Protein AF-A0AA86MI46-F1 (afdb_monomer_lite)

Radius of gyration: 24.96 Å; chains: 1; bounding box: 57×23×60 Å

Foldseek 3Di:
DDLVVVLVVLVVVLVVLVVVCVPDDDPVNPPSVVVSVVSVVVSVVSVPPPDPDQQWWWKWWQDPPPRDIDIDTHGPPDDDQADPPPRHGTDIDTPDPD

Sequence (98 aa):
MNRIQVIEQLKSLRDFQRQYVEDADDIVDSIYKQDVEALDIAIKALEGTALEVPVQEQFIGKCQYCGKENKISLPKGLKPKFCMECGKSIVYQNNQLF

Organism: NCBI:txid137838

pLDDT: mean 79.41, std 12.6, range [45.88, 93.88]

Structure (mmCIF, N/CA/C/O backbone):
data_AF-A0AA86MI46-F1
#
_entry.id   AF-A0AA86MI46-F1
#
loop_
_atom_site.group_PDB
_atom_site.id
_atom_site.type_symbol
_atom_site.label_atom_id
_atom_site.label_alt_id
_atom_site.label_comp_id
_atom_site.label_asym_id
_atom_site.label_entity_id
_atom_site.label_seq_id
_atom_site.pdbx_PDB_ins_code
_atom_site.Cartn_x
_atom_site.Cartn_y
_atom_site.Cartn_z
_atom_site.occupancy
_atom_site.B_iso_or_equiv
_atom_site.auth_seq_id
_atom_site.auth_comp_id
_atom_site.auth_asym_id
_atom_site.auth_atom_id
_atom_site.pdbx_PDB_model_num
ATOM 1 N N . MET A 1 1 ? 13.307 -5.269 -0.724 1.00 61.06 1 MET A N 1
ATOM 2 C CA . MET A 1 1 ? 13.708 -4.212 -1.671 1.00 61.06 1 MET A CA 1
ATOM 3 C C . MET A 1 1 ? 12.447 -3.444 -2.034 1.00 61.06 1 MET A C 1
ATOM 5 O O . MET A 1 1 ? 11.498 -4.085 -2.466 1.00 61.06 1 MET A O 1
ATOM 9 N N . ASN A 1 2 ? 12.369 -2.150 -1.718 1.00 76.44 2 ASN A N 1
ATOM 10 C CA . ASN A 1 2 ? 11.175 -1.326 -1.981 1.00 76.44 2 ASN A CA 1
ATOM 11 C C . ASN A 1 2 ? 11.189 -0.824 -3.436 1.00 76.44 2 ASN A C 1
ATOM 13 O O . ASN A 1 2 ? 12.269 -0.616 -3.990 1.00 76.44 2 ASN A O 1
ATOM 17 N N . ARG A 1 3 ? 10.020 -0.588 -4.042 1.00 73.12 3 ARG A N 1
ATOM 18 C CA . ARG A 1 3 ? 9.886 -0.020 -5.392 1.00 73.12 3 ARG A CA 1
ATOM 19 C C . ARG A 1 3 ? 10.741 1.231 -5.629 1.00 73.12 3 ARG A C 1
ATOM 21 O O . ARG A 1 3 ? 11.325 1.356 -6.699 1.00 73.12 3 ARG A O 1
ATOM 28 N N . ILE A 1 4 ? 10.855 2.128 -4.647 1.00 80.81 4 ILE A N 1
ATOM 29 C CA . ILE A 1 4 ? 11.689 3.341 -4.751 1.00 80.81 4 ILE A CA 1
ATOM 30 C C . ILE A 1 4 ? 13.156 2.963 -4.999 1.00 80.81 4 ILE A C 1
ATOM 32 O O . ILE A 1 4 ? 13.776 3.467 -5.930 1.00 80.81 4 ILE A O 1
ATOM 36 N N . GLN A 1 5 ? 13.674 2.001 -4.233 1.00 83.06 5 GLN A N 1
ATOM 37 C CA . GLN A 1 5 ? 15.052 1.521 -4.367 1.00 83.06 5 GLN A CA 1
ATOM 38 C C . GLN A 1 5 ? 15.281 0.811 -5.710 1.00 83.06 5 GLN A C 1
ATOM 40 O O . GLN A 1 5 ? 16.355 0.923 -6.290 1.00 83.06 5 GLN A O 1
ATOM 45 N N . VAL A 1 6 ? 14.273 0.093 -6.222 1.00 84.25 6 VAL A N 1
ATOM 46 C CA . VAL A 1 6 ? 14.330 -0.546 -7.551 1.00 84.25 6 VAL A CA 1
ATOM 47 C C . VAL A 1 6 ? 14.406 0.511 -8.657 1.00 84.25 6 VAL A C 1
ATOM 49 O O . VAL A 1 6 ? 15.232 0.392 -9.557 1.00 84.25 6 VAL A O 1
ATOM 52 N N . ILE A 1 7 ? 13.592 1.569 -8.580 1.00 85.25 7 ILE A N 1
ATOM 53 C CA . ILE A 1 7 ? 13.594 2.659 -9.569 1.00 85.25 7 ILE A CA 1
ATOM 54 C C . ILE A 1 7 ? 14.940 3.400 -9.568 1.00 85.25 7 ILE A C 1
ATOM 56 O O . ILE A 1 7 ? 15.468 3.702 -10.637 1.00 85.25 7 ILE A O 1
ATOM 60 N N . GLU A 1 8 ? 15.518 3.670 -8.396 1.00 87.69 8 GLU A N 1
ATOM 61 C CA . GLU A 1 8 ? 16.834 4.318 -8.283 1.00 87.69 8 GLU A CA 1
ATOM 62 C C . GLU A 1 8 ? 17.952 3.475 -8.908 1.00 87.69 8 GLU A C 1
ATOM 64 O O . GLU A 1 8 ? 18.776 4.000 -9.658 1.00 87.69 8 GLU A O 1
ATOM 69 N N . GLN A 1 9 ? 17.950 2.161 -8.670 1.00 88.06 9 GLN A N 1
ATOM 70 C CA . GLN A 1 9 ? 18.925 1.263 -9.288 1.00 88.06 9 GLN A CA 1
ATOM 71 C C . GLN A 1 9 ? 18.784 1.207 -10.812 1.00 88.06 9 GLN A C 1
ATOM 73 O O . GLN A 1 9 ? 19.790 1.260 -11.517 1.00 88.06 9 GLN A O 1
ATOM 78 N N . LEU A 1 10 ? 17.554 1.154 -11.333 1.00 87.62 10 LEU A N 1
ATOM 79 C CA . LEU A 1 10 ? 17.314 1.145 -12.779 1.00 87.62 10 LEU A CA 1
ATOM 80 C C . LEU A 1 10 ? 17.773 2.447 -13.450 1.00 87.62 10 LEU A C 1
ATOM 82 O O . LEU A 1 10 ? 18.371 2.395 -14.523 1.00 87.62 10 LEU A O 1
ATOM 86 N N . LYS A 1 11 ? 17.564 3.605 -12.807 1.00 87.62 11 LYS A N 1
ATOM 87 C CA . LYS A 1 11 ? 18.081 4.897 -13.297 1.00 87.62 11 LYS A CA 1
ATOM 88 C C . LYS A 1 11 ? 19.610 4.906 -13.347 1.00 87.62 11 LYS A C 1
ATOM 90 O O . LYS A 1 11 ? 20.174 5.268 -14.373 1.00 87.62 11 LYS A O 1
ATOM 95 N N . SER A 1 12 ? 20.270 4.421 -12.292 1.00 90.31 12 SER A N 1
ATOM 96 C CA . SER A 1 12 ? 21.734 4.312 -12.256 1.00 90.31 12 SER A CA 1
ATOM 97 C C . SER A 1 12 ? 22.291 3.404 -13.359 1.00 90.31 12 SER A C 1
ATOM 99 O O . SER A 1 12 ? 23.338 3.713 -13.923 1.00 90.31 12 SER A O 1
ATOM 101 N N . LEU A 1 13 ? 21.614 2.291 -13.667 1.00 86.56 13 LEU A N 1
ATOM 102 C CA . LEU A 1 13 ? 22.019 1.375 -14.741 1.00 86.56 13 LEU A CA 1
ATOM 103 C C . LEU A 1 13 ? 21.867 2.012 -16.125 1.00 86.56 13 LEU A C 1
ATOM 105 O O . LEU A 1 13 ? 22.772 1.905 -16.951 1.00 86.56 13 LEU A O 1
ATOM 109 N N . ARG A 1 14 ? 20.754 2.712 -16.360 1.00 86.06 14 ARG A N 1
ATOM 110 C CA . ARG A 1 14 ? 20.509 3.434 -17.611 1.00 86.06 14 ARG A CA 1
ATOM 111 C C . ARG A 1 14 ? 21.563 4.514 -17.850 1.00 86.06 14 ARG A C 1
ATOM 113 O O . ARG A 1 14 ? 22.081 4.622 -18.955 1.00 86.06 14 ARG A O 1
ATOM 120 N N . ASP A 1 15 ? 21.887 5.299 -16.825 1.00 84.94 15 ASP A N 1
ATOM 121 C CA . ASP A 1 15 ? 22.846 6.399 -16.948 1.00 84.94 15 ASP A CA 1
ATOM 122 C C . ASP A 1 15 ? 24.263 5.874 -17.241 1.00 84.94 15 ASP A C 1
ATOM 124 O O . ASP A 1 15 ? 24.970 6.442 -18.072 1.00 84.94 15 ASP A O 1
ATOM 128 N N . PHE A 1 16 ? 24.638 4.734 -16.648 1.00 83.31 16 PHE A N 1
ATOM 129 C CA . PHE A 1 16 ? 25.885 4.039 -16.973 1.00 83.31 16 PHE A CA 1
ATOM 130 C C . PHE A 1 16 ? 25.919 3.587 -18.437 1.00 83.31 16 PHE A C 1
ATOM 132 O O . PHE A 1 16 ? 26.891 3.859 -19.132 1.00 83.31 16 PHE A O 1
ATOM 139 N N . GLN A 1 17 ? 24.856 2.946 -18.933 1.00 74.88 17 GLN A N 1
ATOM 140 C CA . GLN A 1 17 ? 24.791 2.483 -20.325 1.00 74.88 17 GLN A CA 1
ATOM 141 C C . GLN A 1 17 ? 24.776 3.637 -21.336 1.00 74.88 17 GLN A C 1
ATOM 143 O O . GLN A 1 17 ? 25.418 3.542 -22.378 1.00 74.88 17 GLN A O 1
ATOM 148 N N . ARG A 1 18 ? 24.109 4.752 -21.014 1.00 74.12 18 ARG A N 1
ATOM 149 C CA . ARG A 1 18 ? 24.058 5.956 -21.858 1.00 74.12 18 ARG A CA 1
ATOM 150 C C . ARG A 1 18 ? 25.442 6.559 -22.098 1.00 74.12 18 ARG A C 1
ATOM 152 O O . ARG A 1 18 ? 25.699 7.060 -23.186 1.00 74.12 18 ARG A O 1
ATOM 159 N N . GLN A 1 19 ? 26.338 6.458 -21.120 1.00 71.69 19 GLN A N 1
ATOM 160 C CA . GLN A 1 19 ? 27.705 6.955 -21.249 1.00 71.69 19 GLN A CA 1
ATOM 161 C C . GLN A 1 19 ? 28.538 6.171 -22.278 1.00 71.69 19 GLN A C 1
ATOM 163 O O . GLN A 1 19 ? 29.444 6.736 -22.872 1.00 71.69 19 GLN A O 1
ATOM 168 N N . TYR A 1 20 ? 28.198 4.907 -22.557 1.00 65.69 20 TYR A N 1
ATOM 169 C CA . TYR A 1 20 ? 28.850 4.112 -23.608 1.00 65.69 20 TYR A CA 1
ATOM 170 C C . TYR A 1 20 ? 28.281 4.365 -25.013 1.00 65.69 20 TYR A C 1
ATOM 172 O O . TYR A 1 20 ? 28.928 4.013 -25.995 1.00 65.69 20 TYR A O 1
ATOM 180 N N . VAL A 1 21 ? 27.093 4.971 -25.120 1.00 61.84 21 VAL A N 1
ATOM 181 C CA . VAL A 1 21 ? 26.459 5.330 -26.402 1.00 61.84 21 VAL A CA 1
ATOM 182 C C . VAL A 1 21 ? 27.088 6.592 -27.001 1.00 61.84 21 VAL A C 1
ATOM 184 O O . VAL A 1 21 ? 27.193 6.706 -28.215 1.00 61.84 21 VAL A O 1
ATOM 187 N N . GLU A 1 22 ? 27.538 7.535 -26.167 1.00 59.22 22 GLU A N 1
ATOM 188 C CA . GLU A 1 22 ? 28.100 8.815 -26.631 1.00 59.22 22 GLU A CA 1
ATOM 189 C C . GLU A 1 22 ? 29.521 8.680 -27.239 1.00 59.22 22 GLU A C 1
ATOM 191 O O . GLU A 1 22 ? 29.946 9.577 -27.964 1.00 59.22 22 GLU A O 1
ATOM 196 N N . ASP A 1 23 ? 30.208 7.544 -27.032 1.00 57.38 23 ASP A N 1
ATOM 197 C CA . ASP A 1 23 ? 31.618 7.315 -27.407 1.00 57.38 23 ASP A CA 1
ATOM 198 C C . ASP A 1 23 ? 31.841 6.224 -28.494 1.00 57.38 23 ASP A C 1
ATOM 200 O O . ASP A 1 23 ? 32.987 5.853 -28.763 1.00 57.38 23 ASP A O 1
ATOM 204 N N . ALA A 1 24 ? 30.790 5.667 -29.119 1.00 55.06 24 ALA A N 1
ATOM 205 C CA . ALA A 1 24 ? 30.893 4.441 -29.932 1.00 55.06 24 ALA A CA 1
ATOM 206 C C . ALA A 1 24 ? 30.598 4.599 -31.447 1.00 55.06 24 ALA A C 1
ATOM 208 O O . ALA A 1 24 ? 29.621 5.231 -31.836 1.00 55.06 24 ALA A O 1
ATOM 209 N N . ASP A 1 25 ? 31.417 3.945 -32.292 1.00 58.03 25 ASP A N 1
ATOM 210 C CA . ASP A 1 25 ? 31.233 3.778 -33.752 1.00 58.03 25 ASP A CA 1
ATOM 211 C C . ASP A 1 25 ? 29.982 2.926 -34.096 1.00 58.03 25 ASP A C 1
ATOM 213 O O . ASP A 1 25 ? 29.647 1.970 -33.384 1.00 58.03 25 ASP A O 1
ATOM 217 N N . ASP A 1 26 ? 29.359 3.245 -35.240 1.00 58.53 26 ASP A N 1
ATOM 218 C CA . ASP A 1 26 ? 28.008 2.931 -35.775 1.00 58.53 26 ASP A CA 1
ATOM 219 C C . ASP A 1 26 ? 27.366 1.530 -35.551 1.00 58.53 26 ASP A C 1
ATOM 221 O O . ASP A 1 26 ? 26.187 1.339 -35.851 1.00 58.53 26 ASP A O 1
ATOM 225 N N . ILE A 1 27 ? 28.079 0.522 -35.039 1.00 56.28 27 ILE A N 1
ATOM 226 C CA . ILE A 1 27 ? 27.569 -0.856 -34.845 1.00 56.28 27 ILE A CA 1
ATOM 227 C C . ILE A 1 27 ? 27.228 -1.147 -33.373 1.00 56.28 27 ILE A C 1
ATOM 229 O O . ILE A 1 27 ? 26.284 -1.889 -33.086 1.00 56.28 27 ILE A O 1
ATOM 233 N N . VAL A 1 28 ? 27.960 -0.540 -32.434 1.00 54.28 28 VAL A N 1
ATOM 234 C CA . VAL A 1 28 ? 27.762 -0.712 -30.983 1.00 54.28 28 VAL A CA 1
ATOM 235 C C . VAL A 1 28 ? 26.579 0.134 -30.477 1.00 54.28 28 VAL A C 1
ATOM 237 O O . VAL A 1 28 ? 25.911 -0.257 -29.520 1.00 54.28 28 VAL A O 1
ATOM 240 N N . ASP A 1 29 ? 26.238 1.207 -31.199 1.00 58.75 29 ASP A N 1
ATOM 241 C CA . ASP A 1 29 ? 25.093 2.095 -30.941 1.00 58.75 29 ASP A CA 1
ATOM 242 C C . ASP A 1 29 ? 23.755 1.333 -30.844 1.00 58.75 29 ASP A C 1
ATOM 244 O O . ASP A 1 29 ? 22.932 1.619 -29.979 1.00 58.75 29 ASP A O 1
ATOM 248 N N . SER A 1 30 ? 23.537 0.296 -31.666 1.00 63.59 30 SER A N 1
ATOM 249 C CA . SER A 1 30 ? 22.212 -0.343 -31.756 1.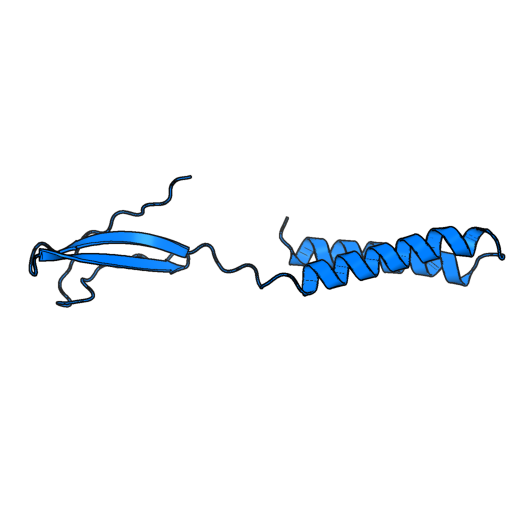00 63.59 30 SER A CA 1
ATOM 250 C C . SER A 1 30 ? 21.799 -1.156 -30.520 1.00 63.59 30 SER A C 1
ATOM 252 O O . SER A 1 30 ? 20.613 -1.185 -30.197 1.00 63.59 30 SER A O 1
ATOM 254 N N . ILE A 1 31 ? 22.746 -1.785 -29.811 1.00 68.44 31 ILE A N 1
ATOM 255 C CA . ILE A 1 31 ? 22.446 -2.657 -28.659 1.00 68.44 31 ILE A CA 1
ATOM 256 C C . ILE A 1 31 ? 22.247 -1.816 -27.397 1.00 68.44 31 ILE A C 1
ATOM 258 O O . ILE A 1 31 ? 21.228 -1.939 -26.722 1.00 68.44 31 ILE A O 1
ATOM 262 N N . TYR A 1 32 ? 23.173 -0.899 -27.112 1.00 68.75 32 TYR A N 1
ATOM 263 C CA . TYR A 1 32 ? 23.075 -0.046 -25.925 1.00 68.75 32 TYR A CA 1
ATOM 264 C C . TYR A 1 32 ? 21.889 0.922 -26.001 1.00 68.75 32 TYR A C 1
ATOM 266 O O . TYR A 1 32 ? 21.270 1.220 -24.982 1.00 68.75 32 TYR A O 1
ATOM 274 N N . LYS A 1 33 ? 21.509 1.364 -27.204 1.00 73.62 33 LYS A N 1
ATOM 275 C CA . LYS A 1 33 ? 20.306 2.175 -27.412 1.00 73.62 33 LYS A CA 1
ATOM 276 C C . LYS A 1 33 ? 19.019 1.400 -27.134 1.00 73.62 33 LYS A C 1
ATOM 278 O O . LYS A 1 33 ? 18.127 1.936 -26.481 1.00 73.62 33 LYS A O 1
ATOM 283 N N . GLN A 1 34 ? 18.940 0.138 -27.563 1.00 79.31 34 GLN A N 1
ATOM 284 C CA . GLN A 1 34 ? 17.804 -0.736 -27.249 1.00 79.31 34 GLN A CA 1
ATOM 285 C C . GLN A 1 34 ? 17.697 -1.018 -25.747 1.00 79.31 34 GLN A C 1
ATOM 287 O O . GLN A 1 34 ? 16.596 -0.977 -25.197 1.00 79.31 34 GLN A O 1
ATOM 292 N N . ASP A 1 35 ? 18.825 -1.240 -25.070 1.00 79.75 35 ASP A N 1
ATOM 293 C CA . ASP A 1 35 ? 18.848 -1.469 -23.623 1.00 79.75 35 ASP A CA 1
ATOM 294 C C . ASP A 1 35 ? 18.409 -0.220 -22.839 1.00 79.75 35 ASP A C 1
ATOM 296 O O . ASP A 1 35 ? 17.588 -0.319 -21.923 1.00 79.75 35 ASP A O 1
ATOM 300 N N . VAL A 1 36 ? 18.873 0.971 -23.236 1.00 82.00 36 VAL A N 1
ATOM 301 C CA . VAL A 1 36 ? 18.445 2.248 -22.636 1.00 82.00 36 VAL A CA 1
ATOM 302 C C . VAL A 1 36 ? 16.944 2.480 -22.841 1.00 82.00 36 VAL A C 1
ATOM 304 O O . VAL A 1 36 ? 16.249 2.848 -21.891 1.00 82.00 36 VAL A O 1
ATOM 307 N N . GLU A 1 37 ? 16.419 2.217 -24.041 1.00 85.38 37 GLU A N 1
ATOM 308 C CA . GLU A 1 37 ? 14.982 2.313 -24.324 1.00 85.38 37 GLU A CA 1
ATOM 309 C C . GLU A 1 37 ? 14.163 1.318 -23.485 1.00 85.38 37 GLU A C 1
ATOM 311 O O . GLU A 1 37 ? 13.134 1.687 -22.909 1.00 85.38 37 GLU A O 1
ATOM 316 N N . ALA A 1 38 ? 14.632 0.074 -23.354 1.00 87.12 38 ALA A N 1
ATOM 317 C CA . ALA A 1 38 ? 13.989 -0.941 -22.525 1.00 87.12 38 ALA A CA 1
ATOM 318 C C . ALA A 1 38 ? 13.969 -0.541 -21.038 1.00 87.12 38 ALA A C 1
ATOM 320 O O . ALA A 1 38 ? 12.942 -0.697 -20.367 1.00 87.12 38 ALA A O 1
ATOM 321 N N . LEU A 1 39 ? 15.066 0.029 -20.528 1.00 87.31 39 LEU A N 1
ATOM 322 C CA . LEU A 1 39 ? 15.151 0.545 -19.161 1.00 87.31 39 LEU A CA 1
ATOM 323 C C . LEU A 1 39 ? 14.207 1.730 -18.933 1.00 87.31 39 LEU A C 1
ATOM 325 O O . LEU A 1 39 ? 13.528 1.773 -17.907 1.00 87.31 39 LEU A O 1
ATOM 329 N N . ASP A 1 40 ? 14.095 2.659 -19.884 1.00 86.31 40 ASP A N 1
ATOM 330 C CA . ASP A 1 40 ? 13.165 3.788 -19.781 1.00 86.31 40 ASP A CA 1
ATOM 331 C C . ASP A 1 40 ? 11.697 3.336 -19.780 1.00 86.31 40 ASP A C 1
ATOM 333 O O . ASP A 1 40 ? 10.883 3.879 -19.026 1.00 86.31 40 ASP A O 1
ATOM 337 N N . ILE A 1 41 ? 11.343 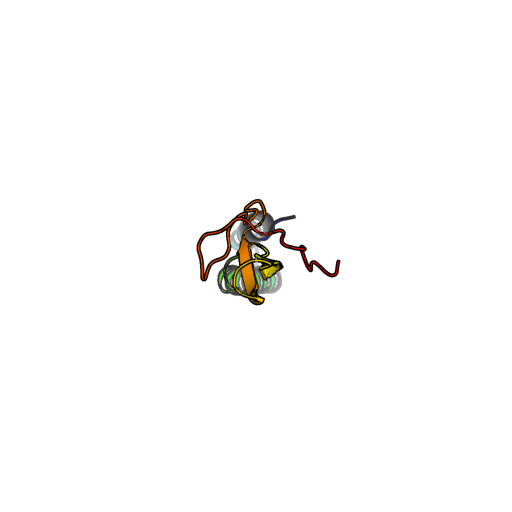2.325 -20.580 1.00 88.38 41 ILE A N 1
ATOM 338 C CA . ILE A 1 41 ? 10.002 1.721 -20.562 1.00 88.38 41 ILE A CA 1
ATOM 339 C C . ILE A 1 41 ? 9.737 1.059 -19.204 1.00 88.38 41 ILE A C 1
ATOM 341 O O . ILE A 1 41 ? 8.671 1.271 -18.620 1.00 88.38 41 ILE A O 1
ATOM 345 N N . ALA A 1 42 ? 10.701 0.305 -18.670 1.00 85.50 42 ALA A N 1
ATOM 346 C CA . ALA A 1 42 ? 10.575 -0.356 -17.374 1.00 85.50 42 ALA A CA 1
ATOM 347 C C . ALA A 1 42 ? 10.430 0.650 -16.218 1.00 85.50 42 ALA A C 1
ATOM 349 O O . ALA A 1 42 ? 9.560 0.482 -15.362 1.00 85.50 42 ALA A O 1
ATOM 350 N N . ILE A 1 43 ? 11.220 1.731 -16.214 1.00 85.69 43 ILE A N 1
ATOM 351 C CA . ILE A 1 43 ? 11.117 2.816 -15.227 1.00 85.69 43 ILE A CA 1
ATOM 352 C C . ILE A 1 43 ? 9.746 3.489 -15.320 1.00 85.69 43 ILE A C 1
ATOM 354 O O . ILE A 1 43 ? 9.074 3.615 -14.299 1.00 85.69 43 ILE A O 1
ATOM 358 N N . LYS A 1 44 ? 9.287 3.858 -16.525 1.00 85.62 44 LYS A N 1
ATOM 359 C CA . LYS A 1 44 ? 7.963 4.475 -16.727 1.00 85.62 44 LYS A CA 1
ATOM 360 C C . LYS A 1 44 ? 6.826 3.570 -16.268 1.00 85.62 44 LYS A C 1
ATOM 362 O O . LYS A 1 44 ? 5.877 4.046 -15.649 1.00 85.62 44 LYS A O 1
ATOM 367 N N . ALA A 1 45 ? 6.918 2.271 -16.542 1.00 84.31 45 ALA A N 1
ATOM 368 C CA . ALA A 1 45 ? 5.938 1.300 -16.075 1.00 84.31 45 ALA A CA 1
ATOM 369 C C . ALA A 1 45 ? 5.914 1.236 -14.540 1.00 84.31 45 ALA A C 1
ATOM 371 O O . ALA A 1 45 ? 4.839 1.275 -13.947 1.00 84.31 45 ALA A O 1
ATOM 372 N N . LEU A 1 46 ? 7.083 1.210 -13.891 1.00 81.00 46 LEU A N 1
ATOM 373 C CA . LEU A 1 46 ? 7.206 1.179 -12.431 1.00 81.00 46 LEU A CA 1
ATOM 374 C C . LEU A 1 46 ? 6.746 2.483 -11.764 1.00 81.00 46 LEU A C 1
ATOM 376 O O . LEU A 1 46 ? 6.070 2.422 -10.737 1.00 81.00 46 LEU A O 1
ATOM 380 N N . GLU A 1 47 ? 7.049 3.642 -12.347 1.00 80.06 47 GLU A N 1
ATOM 381 C CA . GLU A 1 47 ? 6.563 4.953 -11.893 1.00 80.06 47 GLU A CA 1
ATOM 382 C C . GLU A 1 47 ? 5.043 5.101 -12.088 1.00 80.06 47 GLU A C 1
ATOM 384 O O . GLU A 1 47 ? 4.374 5.712 -11.255 1.00 80.06 47 GLU A O 1
ATOM 389 N N . GLY A 1 48 ? 4.491 4.500 -13.149 1.00 74.88 48 GLY A N 1
ATOM 390 C CA . GLY A 1 48 ? 3.057 4.463 -13.446 1.00 74.88 48 GLY A CA 1
ATOM 391 C C . GLY A 1 48 ? 2.264 3.431 -12.638 1.00 74.88 48 GLY A C 1
ATOM 392 O O . GLY A 1 48 ? 1.036 3.526 -12.564 1.00 74.88 48 GLY A O 1
ATOM 393 N N . THR A 1 49 ? 2.927 2.459 -11.999 1.00 67.50 49 THR A N 1
ATOM 394 C CA . THR A 1 49 ? 2.243 1.582 -11.041 1.00 67.50 49 THR A CA 1
ATOM 395 C C . THR A 1 49 ? 1.762 2.401 -9.842 1.00 67.50 49 THR A C 1
ATOM 397 O O . THR A 1 49 ? 2.503 3.211 -9.278 1.00 67.50 49 THR A O 1
ATOM 400 N N . ALA A 1 50 ? 0.498 2.210 -9.451 1.00 58.34 50 ALA A N 1
ATOM 401 C CA . ALA A 1 50 ? -0.108 2.904 -8.317 1.00 58.34 50 ALA A CA 1
ATOM 402 C C . ALA A 1 50 ? 0.799 2.819 -7.077 1.00 58.34 50 ALA A C 1
ATOM 404 O O . ALA A 1 50 ? 1.427 1.786 -6.846 1.00 58.34 50 ALA A O 1
ATOM 405 N N . LEU A 1 51 ? 0.902 3.928 -6.327 1.00 58.72 51 LEU A N 1
ATOM 406 C CA . LEU A 1 51 ? 1.646 4.042 -5.062 1.00 58.72 51 LEU A CA 1
ATOM 407 C C . LEU A 1 51 ? 1.509 2.759 -4.238 1.00 58.72 51 LEU A C 1
ATOM 409 O O . LEU A 1 51 ? 0.406 2.223 -4.179 1.00 58.72 51 LEU A O 1
ATOM 413 N N . GLU A 1 52 ? 2.598 2.289 -3.612 1.00 57.12 52 GLU A N 1
ATOM 414 C CA . GLU A 1 52 ? 2.545 1.193 -2.636 1.00 57.12 52 GLU A CA 1
ATOM 415 C C . GLU A 1 52 ? 1.503 1.566 -1.571 1.00 57.12 52 GLU A C 1
ATOM 417 O O . GLU A 1 52 ? 1.784 2.317 -0.636 1.00 57.12 52 GLU A O 1
ATOM 422 N N . VAL A 1 53 ? 0.257 1.127 -1.766 1.00 60.75 53 VAL A N 1
ATOM 423 C CA . VAL A 1 53 ? -0.821 1.421 -0.833 1.00 60.75 53 VAL A CA 1
ATOM 424 C C . VAL A 1 53 ? -0.426 0.682 0.435 1.00 60.75 53 VAL A C 1
ATOM 426 O O . VAL A 1 53 ? -0.176 -0.527 0.362 1.00 60.75 53 VAL A O 1
ATOM 429 N N . PRO A 1 54 ? -0.306 1.369 1.585 1.00 61.78 54 PRO A N 1
ATOM 430 C CA . PRO A 1 54 ? 0.053 0.693 2.815 1.00 61.78 54 PRO A CA 1
ATOM 431 C C . PRO A 1 54 ? -0.922 -0.462 3.014 1.00 61.78 54 PRO A C 1
ATOM 433 O O . PRO A 1 54 ? -2.136 -0.263 2.927 1.00 61.78 54 PRO A O 1
ATOM 436 N N . VAL A 1 55 ? -0.382 -1.664 3.237 1.00 67.31 55 VAL A N 1
ATOM 437 C CA . VAL A 1 55 ? -1.183 -2.865 3.499 1.00 67.31 55 VAL A CA 1
ATOM 438 C C . VAL A 1 55 ? -2.196 -2.515 4.586 1.00 67.31 55 VAL A C 1
ATOM 440 O O . VAL A 1 55 ? -1.814 -2.183 5.711 1.00 67.31 55 VAL A O 1
ATOM 443 N N . GLN A 1 56 ? -3.477 -2.523 4.223 1.00 73.88 56 GLN A N 1
ATOM 444 C CA . GLN A 1 56 ? -4.560 -2.259 5.158 1.00 73.88 56 GLN A CA 1
ATOM 445 C C . GLN A 1 56 ? -4.871 -3.556 5.905 1.00 73.88 56 GLN A C 1
ATOM 447 O O . GLN A 1 56 ? -5.079 -4.600 5.292 1.00 73.88 56 GLN A O 1
ATOM 452 N N . GLU A 1 57 ? -4.885 -3.503 7.232 1.00 83.62 57 GLU A N 1
ATOM 453 C CA . GLU A 1 57 ? -5.308 -4.616 8.074 1.00 83.62 57 GLU A CA 1
ATOM 454 C C . GLU A 1 57 ? -6.830 -4.585 8.210 1.00 83.62 57 GLU A C 1
ATOM 456 O O . GLU A 1 57 ? -7.422 -3.531 8.467 1.00 83.62 57 GLU A O 1
ATOM 461 N N . GLN A 1 58 ? -7.466 -5.743 8.041 1.00 86.56 58 GLN A N 1
ATOM 462 C CA . GLN A 1 58 ? -8.906 -5.868 8.204 1.00 86.56 58 GLN A CA 1
ATOM 463 C C . GLN A 1 58 ? -9.229 -6.277 9.640 1.00 86.56 58 GLN A C 1
ATOM 465 O O . GLN A 1 58 ? -8.826 -7.340 10.109 1.00 86.56 58 GLN A O 1
ATOM 470 N N . PHE A 1 59 ? -10.006 -5.445 10.323 1.00 89.00 59 PHE A N 1
ATOM 471 C CA . PHE A 1 59 ? -10.478 -5.677 11.678 1.00 89.00 59 PHE A CA 1
ATOM 472 C C . PHE A 1 59 ? -11.972 -5.983 11.676 1.00 89.00 59 PHE A C 1
ATOM 474 O O . PHE A 1 59 ? -12.771 -5.210 11.142 1.00 89.00 59 PHE A O 1
ATOM 481 N N . ILE A 1 60 ? -12.355 -7.089 12.314 1.00 90.62 60 ILE A N 1
ATOM 482 C CA . ILE A 1 60 ? -13.754 -7.500 12.474 1.00 90.62 60 ILE A CA 1
ATOM 483 C C . ILE A 1 60 ? -14.055 -7.658 13.963 1.00 90.62 60 ILE A C 1
ATOM 485 O O . ILE A 1 60 ? -13.297 -8.290 14.695 1.00 90.62 60 ILE A O 1
ATOM 489 N N . GLY A 1 61 ? -15.146 -7.061 14.436 1.00 90.94 61 GLY A N 1
ATOM 490 C CA . GLY A 1 61 ? -15.557 -7.166 15.835 1.00 90.94 61 GLY A CA 1
ATOM 491 C C . GLY A 1 61 ? -17.060 -7.005 16.000 1.00 90.94 61 GLY A C 1
ATOM 492 O O . GLY A 1 61 ? -17.657 -6.090 15.435 1.00 90.94 61 GLY A O 1
ATOM 493 N N . LYS A 1 62 ? -17.679 -7.866 16.813 1.00 92.88 62 LYS A N 1
ATOM 494 C CA . LYS A 1 62 ? -19.096 -7.753 17.181 1.00 92.88 62 LYS A CA 1
ATOM 495 C C . LYS A 1 62 ? -19.249 -6.994 18.495 1.00 92.88 62 LYS A C 1
ATOM 497 O O . LYS A 1 62 ? -18.683 -7.378 19.519 1.00 92.88 62 LYS A O 1
ATOM 502 N N . CYS A 1 63 ? -20.008 -5.902 18.475 1.00 93.69 63 CYS A N 1
ATOM 503 C CA . CYS A 1 63 ? -20.238 -5.089 19.659 1.00 93.69 63 CYS A CA 1
ATOM 504 C C . CYS A 1 63 ? -21.206 -5.799 20.606 1.00 93.69 63 CYS A C 1
ATOM 506 O O . CYS A 1 63 ? -22.329 -6.118 20.224 1.00 93.69 63 CYS A O 1
ATOM 508 N N . GLN A 1 64 ? -20.809 -5.979 21.864 1.00 91.56 64 GLN A N 1
ATOM 509 C CA . GLN A 1 64 ? -21.669 -6.5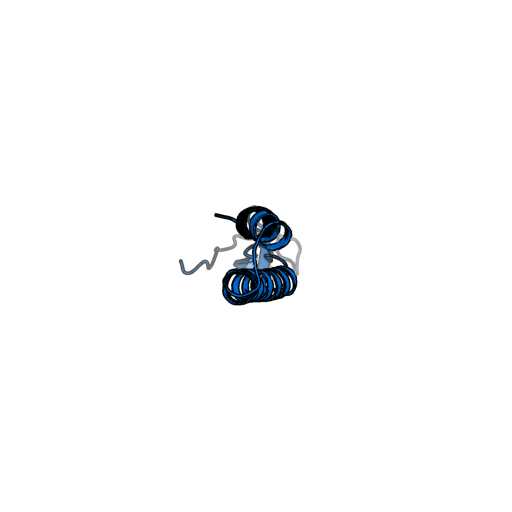93 22.881 1.00 91.56 64 GLN A CA 1
ATOM 510 C C . GLN A 1 64 ? -22.818 -5.677 23.329 1.00 91.56 64 GLN A C 1
ATOM 512 O O . GLN A 1 64 ? -23.807 -6.156 23.867 1.00 91.56 64 GLN A O 1
ATOM 517 N N . TYR A 1 65 ? -22.702 -4.367 23.092 1.00 92.25 65 TYR A N 1
ATOM 518 C CA . TYR A 1 65 ? -23.678 -3.386 23.566 1.00 92.25 65 TYR A CA 1
ATOM 519 C C . TYR A 1 65 ? -24.789 -3.089 22.559 1.00 92.25 65 TYR A C 1
ATOM 521 O O . TYR A 1 65 ? -25.948 -3.011 22.944 1.00 92.25 65 TYR A O 1
ATOM 529 N N . CYS A 1 66 ? -24.450 -2.895 21.280 1.00 93.75 66 CYS A N 1
ATOM 530 C CA . CYS A 1 66 ? -25.442 -2.634 20.227 1.00 93.75 66 CYS A CA 1
ATOM 531 C C . CYS A 1 66 ? -25.687 -3.844 19.315 1.00 93.75 66 CYS A C 1
ATOM 533 O O . CYS A 1 66 ? -26.503 -3.761 18.404 1.00 93.75 66 CYS A O 1
ATOM 535 N N . GLY A 1 67 ? -24.959 -4.948 19.510 1.00 91.38 67 GLY A N 1
ATOM 536 C CA . GLY A 1 67 ? -25.087 -6.171 18.715 1.00 91.38 67 GLY A CA 1
ATOM 537 C C . GLY A 1 67 ? -24.536 -6.085 17.288 1.00 91.38 67 GLY A C 1
ATOM 538 O O . GLY A 1 67 ? -24.441 -7.121 16.629 1.00 91.38 67 GLY A O 1
ATOM 539 N N . LYS A 1 68 ? -24.156 -4.890 16.812 1.00 91.62 68 LYS A N 1
ATOM 540 C CA . LYS A 1 68 ? -23.667 -4.667 15.446 1.00 91.62 68 LYS A CA 1
ATOM 541 C C . LYS A 1 68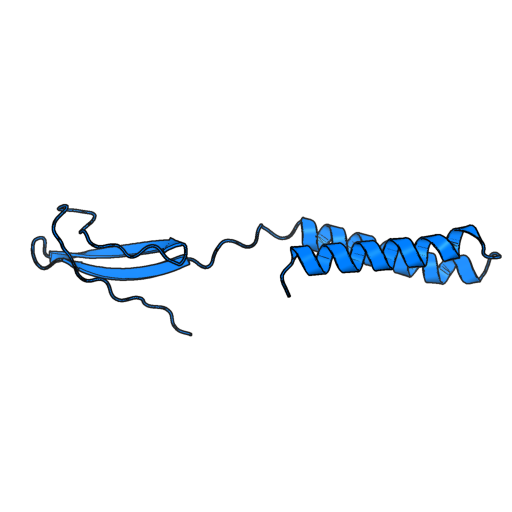 ? -22.264 -5.234 15.235 1.00 91.62 68 LYS A C 1
ATOM 543 O O . LYS A 1 68 ? -21.411 -5.184 16.124 1.00 91.62 68 LYS A O 1
ATOM 548 N N . GLU A 1 69 ? -22.037 -5.756 14.036 1.00 91.38 69 GLU A N 1
ATOM 549 C CA . GLU A 1 69 ? -20.733 -6.204 13.558 1.00 91.38 69 GLU A CA 1
ATOM 550 C C . GLU A 1 69 ? -20.036 -5.056 12.827 1.00 91.38 69 GLU A C 1
ATOM 552 O O . GLU A 1 69 ? -20.556 -4.523 11.850 1.00 91.38 69 GLU A O 1
ATOM 557 N N . ASN A 1 70 ? -18.852 -4.685 13.301 1.00 89.62 70 ASN A N 1
ATOM 558 C CA . ASN A 1 70 ? -18.031 -3.650 12.695 1.00 89.62 70 ASN A CA 1
ATOM 559 C C . ASN A 1 70 ? -16.933 -4.300 11.857 1.00 89.62 70 ASN A C 1
ATOM 561 O O . ASN A 1 70 ? -16.186 -5.139 12.366 1.00 89.62 70 ASN A O 1
ATOM 565 N N . LYS A 1 71 ? -16.805 -3.865 10.601 1.00 90.81 71 LYS A N 1
ATOM 566 C CA . LYS A 1 71 ? -15.721 -4.241 9.684 1.00 90.81 71 LYS A CA 1
ATOM 567 C C . LYS A 1 71 ? -14.983 -2.978 9.279 1.00 90.81 71 LYS A C 1
ATOM 569 O O . LYS A 1 71 ? -15.599 -2.072 8.727 1.00 90.81 71 LYS A O 1
ATOM 574 N N . ILE A 1 72 ? -13.695 -2.900 9.591 1.00 88.69 72 ILE A N 1
ATOM 575 C CA . ILE A 1 72 ? -12.892 -1.697 9.363 1.00 88.69 72 ILE A CA 1
ATOM 576 C C . ILE A 1 72 ? -11.562 -2.109 8.746 1.00 88.69 72 ILE A C 1
ATOM 578 O O . ILE A 1 72 ? -10.913 -3.026 9.244 1.00 88.69 72 ILE A O 1
ATOM 582 N N . SER A 1 73 ? -11.153 -1.407 7.696 1.00 86.69 73 SER A N 1
ATOM 583 C CA . SER A 1 73 ? -9.815 -1.522 7.120 1.00 86.69 73 SER A CA 1
ATOM 584 C C . SER A 1 73 ? -8.987 -0.331 7.581 1.00 86.69 73 SER A C 1
ATOM 586 O O . SER A 1 73 ? -9.360 0.813 7.321 1.00 86.69 73 SER A O 1
ATOM 588 N N . LEU A 1 74 ? -7.891 -0.583 8.296 1.00 84.44 74 LEU A N 1
ATOM 589 C CA . LEU A 1 74 ? -7.000 0.469 8.789 1.00 84.44 74 LEU A CA 1
ATOM 590 C C . LEU A 1 74 ? -5.563 0.228 8.326 1.00 84.44 74 LEU A C 1
ATOM 592 O O . LEU A 1 74 ? -5.146 -0.922 8.208 1.00 84.44 74 LEU A O 1
ATOM 596 N N . PRO A 1 75 ? -4.777 1.291 8.085 1.00 81.25 75 PRO A N 1
ATOM 597 C CA . PRO A 1 75 ? -3.338 1.163 7.891 1.00 81.25 75 PRO A CA 1
ATOM 598 C C . PRO A 1 75 ? -2.669 0.382 9.031 1.00 81.25 75 PRO A C 1
ATOM 600 O O . PRO A 1 75 ? -3.073 0.500 10.193 1.00 81.25 75 PRO A O 1
ATOM 603 N N . LYS A 1 76 ? -1.609 -0.366 8.700 1.00 78.06 76 LYS A N 1
ATOM 604 C CA . LYS A 1 76 ? -0.764 -1.060 9.685 1.00 78.06 76 LYS A CA 1
ATOM 605 C C . LYS A 1 76 ? -0.400 -0.156 10.865 1.00 78.06 76 LYS A C 1
ATOM 607 O O . LYS A 1 76 ? 0.049 0.973 10.683 1.00 78.06 76 LYS A O 1
ATOM 612 N N . GLY A 1 77 ? -0.568 -0.686 12.076 1.00 77.06 77 GLY A N 1
ATOM 613 C CA . GLY A 1 77 ? -0.226 -0.005 13.329 1.00 77.06 77 GLY A CA 1
ATOM 614 C C . GLY A 1 77 ? -1.391 0.719 14.012 1.00 77.06 77 GLY A C 1
ATOM 615 O O . GLY A 1 77 ? -1.271 1.076 15.184 1.00 77.06 77 GLY A O 1
ATOM 616 N N . LEU A 1 78 ? -2.538 0.887 13.345 1.00 82.56 78 LEU A N 1
ATOM 617 C CA . LEU A 1 78 ? -3.743 1.434 13.970 1.00 82.56 78 LEU A CA 1
ATOM 618 C C . LEU A 1 78 ? -4.646 0.314 14.491 1.00 82.56 78 LEU A C 1
ATOM 620 O O . LEU A 1 78 ? -5.223 -0.447 13.722 1.00 82.56 78 LEU A O 1
ATOM 624 N N . LYS A 1 79 ? -4.816 0.248 15.818 1.00 84.00 79 LYS A N 1
ATOM 625 C CA . LYS A 1 79 ? -5.699 -0.727 16.472 1.00 84.00 79 LYS A CA 1
ATOM 626 C C . LYS A 1 79 ? -6.999 -0.064 16.942 1.00 84.00 79 LYS A C 1
ATOM 628 O O . LYS A 1 79 ? -6.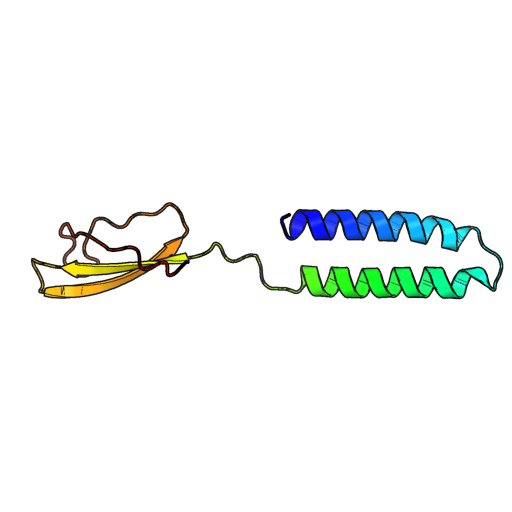957 0.731 17.888 1.00 84.00 79 LYS A O 1
ATOM 633 N N . PRO A 1 80 ? -8.157 -0.400 16.351 1.00 88.56 80 PRO A N 1
ATOM 634 C CA . PRO A 1 80 ? -9.427 0.177 16.761 1.00 88.56 80 PRO A CA 1
ATOM 635 C C . PRO A 1 80 ? -9.840 -0.370 18.137 1.00 88.56 80 PRO A C 1
ATOM 637 O O . PRO A 1 80 ? -9.654 -1.550 18.435 1.00 88.56 80 PRO A O 1
ATOM 640 N N . LYS A 1 81 ? -10.378 0.504 18.998 1.00 91.75 81 LYS A N 1
ATOM 641 C CA . LYS A 1 81 ? -10.795 0.168 20.380 1.00 91.75 81 LYS A CA 1
ATOM 642 C C . LYS A 1 81 ? -12.286 0.366 20.643 1.00 91.75 81 LYS A C 1
ATOM 644 O O . LYS A 1 81 ? -12.808 -0.136 21.636 1.00 91.75 81 LYS A O 1
ATOM 649 N N . PHE A 1 82 ? -12.959 1.111 19.772 1.00 93.88 82 PHE A N 1
ATOM 650 C CA . PHE A 1 82 ? -14.334 1.548 19.970 1.00 93.88 82 PHE A CA 1
ATOM 651 C C . PHE A 1 82 ? -15.226 1.100 18.819 1.00 93.88 82 PHE A C 1
ATOM 653 O O . PHE A 1 82 ? -14.777 0.857 17.696 1.00 93.88 82 PHE A O 1
ATOM 660 N N . CYS A 1 83 ? -16.505 0.945 19.132 1.00 93.50 83 CYS A N 1
ATOM 661 C CA . CYS A 1 83 ? -17.538 0.624 18.178 1.00 93.50 83 CYS A CA 1
ATOM 662 C C . CYS A 1 83 ? -17.869 1.871 17.353 1.00 93.50 83 CYS A C 1
ATOM 664 O O . CYS A 1 83 ? -18.191 2.905 17.930 1.00 93.50 83 CYS A O 1
ATOM 666 N N . MET A 1 84 ? -17.848 1.760 16.023 1.00 90.25 84 MET A N 1
ATOM 667 C CA . MET A 1 84 ? -18.145 2.886 15.121 1.00 90.25 84 MET A CA 1
ATOM 668 C C . MET A 1 84 ? -19.611 3.331 15.169 1.00 90.25 84 MET A C 1
ATOM 670 O O . MET A 1 84 ? -19.941 4.414 14.710 1.00 90.25 84 MET A O 1
ATOM 674 N N . GLU A 1 85 ? -20.481 2.503 15.743 1.00 92.19 85 GLU A N 1
ATOM 675 C CA . GLU A 1 85 ? -21.924 2.730 15.774 1.00 92.19 85 GLU A CA 1
ATOM 676 C C . GLU A 1 85 ? -22.398 3.336 17.095 1.00 92.19 85 GLU A C 1
ATOM 678 O O . GLU A 1 85 ? -23.230 4.233 17.108 1.00 92.19 85 GLU A O 1
ATOM 683 N N . CYS A 1 86 ? -21.884 2.845 18.227 1.00 92.62 86 CYS A N 1
ATOM 684 C CA . CYS A 1 86 ? -22.334 3.282 19.554 1.00 92.62 86 CYS A CA 1
ATOM 685 C C . CYS A 1 86 ? -21.231 3.914 20.414 1.00 92.62 86 CYS A C 1
ATOM 687 O O . CYS A 1 86 ? -21.487 4.268 21.563 1.00 92.62 86 CYS A O 1
ATOM 689 N N . GLY A 1 87 ? -19.995 4.000 19.911 1.00 92.25 87 GLY A N 1
ATOM 690 C CA . GLY A 1 87 ? -18.852 4.597 20.610 1.00 92.25 87 GLY A CA 1
ATOM 691 C C . GLY A 1 87 ? -18.318 3.800 21.807 1.00 92.25 87 GLY A C 1
ATOM 692 O O . GLY A 1 87 ? -17.311 4.182 22.395 1.00 92.25 87 GLY A O 1
ATOM 693 N N . LYS A 1 88 ? -18.952 2.682 22.186 1.00 93.50 88 LYS A N 1
ATOM 694 C CA . LYS A 1 88 ? -18.515 1.854 23.323 1.00 93.50 88 LYS A CA 1
ATOM 695 C C . LYS A 1 88 ? -17.309 0.989 22.973 1.00 93.50 88 LYS A C 1
ATOM 697 O O . LYS A 1 88 ? -17.083 0.671 21.807 1.00 93.50 88 LYS A O 1
ATOM 702 N N . SER A 1 89 ? -16.544 0.590 23.985 1.00 93.12 89 SER A N 1
ATOM 703 C CA . SER A 1 89 ? -15.384 -0.283 23.805 1.00 93.12 89 SER A CA 1
ATOM 704 C C . SER A 1 89 ? -15.778 -1.634 23.202 1.00 93.12 89 SER A C 1
ATOM 706 O O . SER A 1 89 ? -16.844 -2.187 23.479 1.00 93.12 89 SER A O 1
ATOM 708 N N . ILE A 1 90 ? -14.918 -2.157 22.333 1.00 93.06 90 ILE A N 1
ATOM 709 C CA . ILE A 1 90 ? -15.129 -3.416 21.617 1.00 93.06 90 ILE A CA 1
ATOM 710 C C . ILE A 1 90 ? -13.776 -4.068 21.325 1.00 93.06 90 ILE A C 1
ATOM 712 O O . ILE A 1 90 ? -12.766 -3.387 21.141 1.00 93.06 9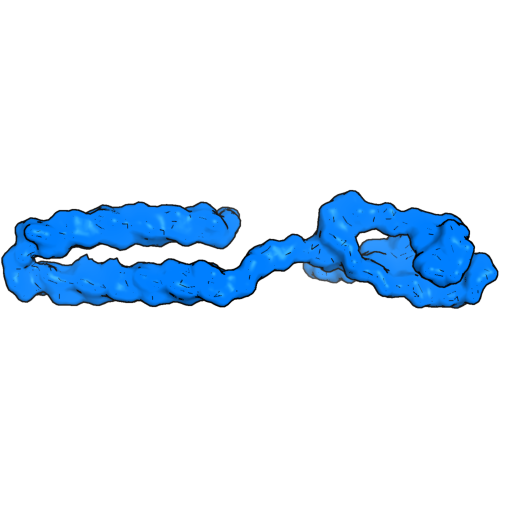0 ILE A O 1
ATOM 716 N N . VAL A 1 91 ? -13.764 -5.397 21.272 1.00 89.94 91 VAL A N 1
ATOM 717 C CA . VAL A 1 91 ? -12.601 -6.182 20.854 1.00 89.94 91 VAL A CA 1
ATOM 718 C C . VAL A 1 91 ? -12.718 -6.501 19.364 1.00 89.94 91 VAL A C 1
ATOM 720 O O . VAL A 1 91 ? -13.716 -7.073 18.928 1.00 89.94 91 VAL A O 1
ATOM 723 N N . TYR A 1 92 ? -11.687 -6.143 18.599 1.00 90.31 92 TYR A N 1
ATOM 724 C CA . TYR A 1 92 ? -11.549 -6.507 17.189 1.00 90.31 92 TYR A CA 1
ATOM 725 C C . TYR A 1 92 ? -10.554 -7.656 17.016 1.00 90.31 92 TYR A C 1
ATOM 727 O O . TYR A 1 92 ? -9.518 -7.697 17.685 1.00 90.31 92 TYR A O 1
ATOM 735 N N . GLN A 1 93 ? -10.853 -8.548 16.077 1.00 86.94 93 GLN A N 1
ATOM 736 C CA . GLN A 1 93 ? -9.955 -9.578 15.566 1.00 86.94 93 GLN A CA 1
ATOM 737 C C . GLN A 1 93 ? -9.325 -9.080 14.262 1.00 86.94 93 GLN A C 1
ATOM 739 O O . GLN A 1 93 ? -10.026 -8.535 13.408 1.00 86.94 93 GLN A O 1
ATOM 744 N N . ASN A 1 94 ? -8.005 -9.228 14.131 1.00 84.69 94 ASN A N 1
ATOM 745 C CA . ASN A 1 94 ? -7.292 -8.935 12.889 1.00 84.69 94 ASN A CA 1
ATOM 746 C C . ASN A 1 94 ? -7.406 -10.163 11.980 1.00 84.69 94 ASN A C 1
ATOM 748 O O . ASN A 1 94 ? -6.988 -11.248 12.377 1.00 84.69 94 ASN A O 1
ATOM 752 N N . ASN A 1 95 ? -7.994 -9.994 10.799 1.00 68.94 95 ASN A N 1
ATOM 753 C CA . ASN A 1 95 ? -8.268 -11.080 9.864 1.00 68.94 95 ASN A CA 1
ATOM 754 C C . ASN A 1 95 ? -7.204 -11.188 8.759 1.00 68.94 95 ASN A C 1
ATOM 756 O O . ASN A 1 95 ? -7.516 -11.534 7.622 1.00 68.94 95 ASN A O 1
ATOM 760 N N . GLN A 1 96 ? -5.950 -10.860 9.078 1.00 63.16 96 GLN A N 1
ATOM 761 C CA . GLN A 1 96 ? -4.815 -11.108 8.194 1.00 63.16 96 GLN A CA 1
ATOM 762 C C . GLN A 1 96 ? -4.622 -12.616 8.003 1.00 63.16 96 GLN A C 1
ATOM 764 O O . GLN A 1 96 ? -3.988 -13.288 8.813 1.00 63.16 96 GLN A O 1
ATOM 769 N N . LEU A 1 97 ? -5.191 -13.143 6.921 1.00 50.69 97 LEU A N 1
ATOM 770 C CA . LEU A 1 97 ? -4.729 -14.385 6.315 1.00 50.69 97 LEU A CA 1
ATOM 771 C C . LEU A 1 97 ? -3.337 -14.086 5.744 1.00 50.69 97 LEU A C 1
ATOM 773 O O . LEU A 1 97 ? -3.218 -13.295 4.807 1.00 50.69 97 LEU A O 1
ATOM 777 N N . PHE A 1 98 ? -2.307 -14.612 6.406 1.00 45.88 98 PHE A N 1
ATOM 778 C CA . PHE A 1 98 ? -0.916 -14.564 5.954 1.00 45.88 98 PHE A CA 1
ATOM 779 C C . PHE A 1 98 ? -0.711 -15.420 4.704 1.00 45.88 98 PHE A C 1
ATOM 781 O O . PHE A 1 98 ? -1.360 -16.490 4.620 1.00 45.88 98 PHE A O 1
#

Secondary structure (DSSP, 8-state):
--HHHHHHHHHHHHHHHHHHHTT--TTTHHHHHHHHHHHHHHHHHHHHS------EEEEEEE-TTT-PEEEEEEETT----B-TTT--B-PPEE----